Protein AF-A0AAE1EC92-F1 (afdb_monomer_lite)

Structure (mmCIF, N/CA/C/O backbone):
data_AF-A0AAE1EC92-F1
#
_entry.id   AF-A0AAE1EC92-F1
#
loop_
_atom_site.group_PDB
_atom_site.id
_atom_site.type_symbol
_atom_site.label_atom_id
_atom_site.label_alt_id
_atom_site.label_comp_id
_atom_site.label_asym_id
_atom_site.label_entity_id
_atom_site.label_seq_id
_atom_site.pdbx_PDB_ins_code
_atom_site.Cartn_x
_atom_site.Cartn_y
_atom_site.Cartn_z
_atom_site.occupancy
_atom_site.B_iso_or_equiv
_atom_site.auth_seq_id
_atom_site.auth_comp_id
_atom_site.auth_asym_id
_atom_site.auth_atom_id
_atom_site.pdbx_PDB_model_num
ATOM 1 N N . MET A 1 1 ? 8.505 -1.979 -20.156 1.00 47.47 1 MET A N 1
ATOM 2 C CA . MET A 1 1 ? 7.136 -1.854 -19.613 1.00 47.47 1 MET A CA 1
ATOM 3 C C . MET A 1 1 ? 6.858 -3.134 -18.846 1.00 47.47 1 MET A C 1
ATOM 5 O O . MET A 1 1 ? 6.879 -4.192 -19.460 1.00 47.47 1 MET A O 1
ATOM 9 N N . CYS A 1 2 ? 6.742 -3.072 -17.521 1.00 61.78 2 CYS A N 1
ATOM 10 C CA . CYS A 1 2 ? 6.445 -4.257 -16.715 1.00 61.78 2 CYS A CA 1
ATOM 11 C C . CYS A 1 2 ? 4.941 -4.523 -16.779 1.00 61.78 2 CYS A C 1
ATOM 13 O O . CYS A 1 2 ? 4.1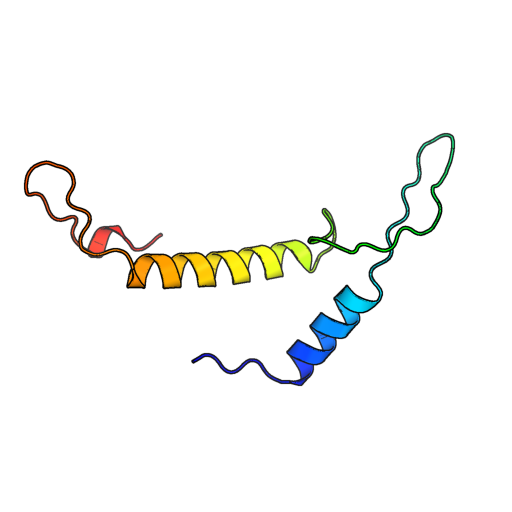52 -3.629 -16.484 1.00 61.78 2 CYS A O 1
ATOM 15 N N . HIS A 1 3 ? 4.557 -5.724 -17.196 1.00 80.62 3 HIS A N 1
ATOM 16 C CA . HIS A 1 3 ? 3.162 -6.140 -17.233 1.00 80.62 3 HIS A CA 1
ATOM 17 C C . HIS A 1 3 ? 2.787 -6.734 -15.871 1.00 80.62 3 HIS A C 1
ATOM 19 O O . HIS A 1 3 ? 3.338 -7.762 -15.479 1.00 80.62 3 HIS A O 1
ATOM 25 N N . VAL A 1 4 ? 1.877 -6.080 -15.148 1.00 82.69 4 VAL A N 1
ATOM 26 C CA . VAL A 1 4 ? 1.313 -6.608 -13.897 1.00 82.69 4 VAL A CA 1
ATOM 27 C C . VAL A 1 4 ? 0.103 -7.477 -14.255 1.00 82.69 4 VAL A C 1
ATOM 29 O O . VAL A 1 4 ? -0.778 -6.987 -14.962 1.00 82.69 4 VAL A O 1
ATOM 32 N N . PRO A 1 5 ? 0.033 -8.744 -13.810 1.00 92.12 5 PRO A N 1
ATOM 33 C CA . PRO A 1 5 ? -1.124 -9.602 -14.061 1.00 92.12 5 PRO A CA 1
ATOM 34 C C . PRO A 1 5 ? -2.432 -8.953 -13.599 1.00 92.12 5 PRO A C 1
ATOM 36 O O . PRO A 1 5 ? -2.467 -8.305 -12.553 1.00 92.12 5 PRO A O 1
ATOM 39 N N . GLU A 1 6 ? -3.501 -9.141 -14.369 1.00 92.00 6 GLU A N 1
ATOM 40 C CA . GLU A 1 6 ? -4.812 -8.540 -14.097 1.00 92.00 6 GLU A CA 1
ATOM 41 C C . GLU A 1 6 ? -5.371 -8.983 -12.737 1.00 92.00 6 GLU A C 1
ATOM 43 O O . GLU A 1 6 ? -5.857 -8.150 -11.980 1.00 92.00 6 GLU A O 1
ATOM 48 N N . ASP A 1 7 ? -5.165 -10.246 -12.352 1.00 92.12 7 ASP A N 1
ATOM 49 C CA . ASP A 1 7 ? -5.575 -10.778 -11.045 1.00 92.12 7 ASP A CA 1
ATOM 50 C C . ASP A 1 7 ? -4.997 -9.980 -9.866 1.00 92.12 7 ASP A C 1
ATOM 52 O O . ASP A 1 7 ? -5.672 -9.738 -8.868 1.00 92.12 7 ASP A O 1
ATOM 56 N N . ILE A 1 8 ? -3.741 -9.534 -9.985 1.00 86.94 8 ILE A N 1
ATOM 57 C CA . ILE A 1 8 ? -3.072 -8.741 -8.946 1.00 86.94 8 ILE A CA 1
ATOM 58 C C . ILE A 1 8 ? -3.639 -7.324 -8.907 1.00 86.94 8 ILE A C 1
ATOM 60 O O . ILE A 1 8 ? -3.793 -6.760 -7.827 1.00 86.94 8 ILE A O 1
ATOM 64 N N . GLN A 1 9 ? -3.968 -6.754 -10.068 1.00 87.00 9 GLN A N 1
ATOM 65 C CA . GLN A 1 9 ? -4.589 -5.432 -10.144 1.00 87.00 9 GLN A CA 1
ATOM 66 C C . GLN A 1 9 ? -5.978 -5.451 -9.500 1.00 87.00 9 GLN A C 1
ATOM 68 O O . GLN A 1 9 ? -6.265 -4.597 -8.667 1.00 87.00 9 GLN A O 1
ATOM 73 N N . VAL A 1 10 ? -6.788 -6.467 -9.810 1.00 91.12 10 VAL A N 1
ATOM 74 C CA . VAL A 1 10 ? -8.121 -6.665 -9.221 1.00 91.12 10 VAL A CA 1
ATOM 75 C C . VAL A 1 10 ? -8.028 -6.896 -7.714 1.00 91.12 10 VAL A C 1
ATOM 77 O O . VAL A 1 10 ? -8.769 -6.282 -6.957 1.00 91.12 10 VAL A O 1
ATOM 80 N N . MET A 1 11 ? -7.090 -7.730 -7.257 1.00 88.56 11 MET A N 1
ATOM 81 C CA . MET A 1 11 ? -6.883 -7.976 -5.827 1.00 88.56 11 MET A CA 1
ATOM 82 C C . MET A 1 11 ? -6.482 -6.699 -5.070 1.00 88.56 11 MET A C 1
ATOM 84 O O . MET A 1 11 ? -6.937 -6.480 -3.949 1.00 88.56 11 MET A O 1
ATOM 88 N N . LEU A 1 12 ? -5.622 -5.860 -5.656 1.00 84.12 12 LEU A N 1
ATOM 89 C CA . LEU A 1 12 ? -5.224 -4.588 -5.049 1.00 84.12 12 LEU A CA 1
ATOM 90 C C . LEU A 1 12 ? -6.378 -3.580 -5.032 1.00 84.12 12 LEU A C 1
ATOM 92 O O . LEU A 1 12 ? -6.568 -2.910 -4.018 1.00 84.12 12 LEU A O 1
ATOM 96 N N . ASP A 1 13 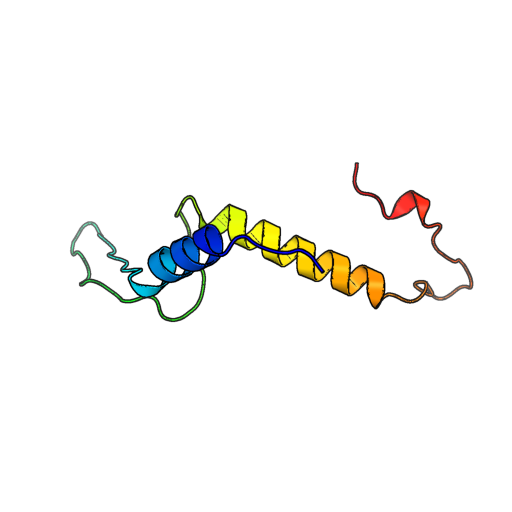? -7.148 -3.487 -6.116 1.00 85.50 13 ASP A N 1
ATOM 97 C CA . ASP A 1 13 ? -8.333 -2.629 -6.189 1.00 85.50 13 ASP A CA 1
ATOM 98 C C . ASP A 1 13 ? -9.370 -3.029 -5.128 1.00 85.50 13 ASP A C 1
ATOM 100 O O . ASP A 1 13 ? -9.799 -2.193 -4.334 1.00 85.50 13 ASP A O 1
ATOM 104 N N . ASP A 1 14 ? -9.667 -4.326 -5.006 1.00 85.12 14 ASP A N 1
ATOM 105 C CA . ASP A 1 14 ? -10.576 -4.854 -3.984 1.00 85.12 14 ASP A CA 1
ATOM 106 C C . ASP A 1 14 ? -10.068 -4.559 -2.561 1.00 85.12 14 ASP A C 1
ATOM 108 O O . ASP A 1 14 ? -10.811 -4.052 -1.716 1.00 85.12 14 ASP A O 1
ATOM 112 N N . TYR A 1 15 ? -8.767 -4.757 -2.315 1.00 81.69 15 TYR A N 1
ATOM 113 C CA . TYR A 1 15 ? -8.150 -4.490 -1.014 1.00 81.69 15 TYR A CA 1
ATOM 114 C C . TYR A 1 15 ? -8.283 -3.024 -0.566 1.00 81.69 15 TYR A C 1
ATOM 116 O O . TYR A 1 15 ? -8.514 -2.758 0.617 1.00 81.69 15 TYR A O 1
ATOM 124 N N . PHE A 1 16 ? -8.150 -2.063 -1.486 1.00 77.31 16 PHE A N 1
ATOM 125 C CA . PHE A 1 16 ? -8.248 -0.634 -1.163 1.00 77.31 16 PHE A CA 1
ATOM 126 C C . PHE A 1 16 ? -9.662 -0.059 -1.291 1.00 77.31 16 PHE A C 1
ATOM 128 O O . PHE A 1 16 ? -9.968 0.926 -0.618 1.00 77.31 16 PHE A O 1
ATOM 135 N N . SER A 1 17 ? -10.548 -0.664 -2.085 1.00 79.31 17 SER A N 1
ATOM 136 C CA . SER A 1 17 ? -11.900 -0.143 -2.334 1.00 79.31 17 SER A CA 1
ATOM 137 C C . SER A 1 17 ? -12.794 -0.160 -1.083 1.00 79.31 17 SER A C 1
ATOM 139 O O . SER A 1 17 ? -13.598 0.758 -0.868 1.00 79.31 17 SER A O 1
ATOM 141 N N . CYS A 1 18 ? -12.611 -1.158 -0.212 1.00 72.00 18 CYS A N 1
ATOM 142 C CA . CYS A 1 18 ? -13.389 -1.357 1.012 1.00 72.00 18 CYS A CA 1
ATOM 143 C C . CYS A 1 18 ? -12.580 -1.184 2.304 1.00 72.00 18 CYS A C 1
ATOM 145 O O . CYS A 1 18 ? -13.022 -1.633 3.367 1.00 72.00 18 CYS A O 1
ATOM 147 N N . PHE A 1 19 ? -11.426 -0.511 2.252 1.00 75.94 19 PHE A N 1
ATOM 148 C CA . PHE A 1 19 ? -10.592 -0.337 3.437 1.00 75.94 19 PHE A CA 1
ATOM 149 C C . PHE A 1 19 ? -11.290 0.541 4.493 1.00 75.94 19 PHE A C 1
ATOM 151 O O . PHE A 1 19 ? -11.476 1.751 4.324 1.00 75.94 19 PHE A O 1
ATOM 158 N N . GLN A 1 20 ? -11.685 -0.089 5.600 1.00 78.75 20 GLN A N 1
ATOM 159 C CA . GLN A 1 20 ? -12.335 0.558 6.737 1.00 78.75 20 GLN A CA 1
ATOM 160 C C . GLN A 1 20 ? -11.463 0.418 7.979 1.00 78.75 20 GLN A C 1
ATOM 162 O O . GLN A 1 20 ? -11.012 -0.674 8.324 1.00 78.75 20 GLN A O 1
ATOM 167 N N . MET A 1 21 ? -11.256 1.530 8.676 1.00 78.06 21 MET A N 1
ATOM 168 C CA . MET A 1 21 ? -10.445 1.586 9.883 1.00 78.06 21 MET A CA 1
ATOM 169 C C . MET A 1 21 ? -11.315 1.929 11.089 1.00 78.06 21 MET A C 1
ATOM 171 O O . MET A 1 21 ? -12.230 2.747 11.006 1.00 78.06 21 MET A O 1
ATOM 175 N N . ARG A 1 22 ? -11.030 1.294 12.223 1.00 84.50 22 ARG A N 1
ATOM 176 C CA . ARG A 1 22 ? -11.717 1.530 13.492 1.00 84.50 22 ARG A CA 1
ATOM 177 C C . ARG A 1 22 ? -10.674 1.620 14.592 1.00 84.50 22 ARG A C 1
ATOM 179 O O . ARG A 1 22 ? -9.826 0.739 14.711 1.00 84.50 22 ARG A O 1
ATOM 186 N N . PHE A 1 23 ? -10.737 2.677 15.389 1.00 83.44 23 PHE A N 1
ATOM 187 C CA . PHE A 1 23 ? -9.793 2.912 16.472 1.00 83.44 23 PHE A CA 1
ATOM 188 C C . PHE A 1 23 ? -10.481 2.666 17.806 1.00 83.44 23 PHE A C 1
ATOM 190 O O . PHE A 1 23 ? -11.490 3.296 18.121 1.00 83.44 23 PHE A O 1
ATOM 197 N N . SER A 1 24 ? -9.926 1.753 18.598 1.00 88.00 24 SER A N 1
ATOM 198 C CA . SER A 1 24 ? -10.353 1.529 19.978 1.00 88.00 24 SER A CA 1
ATOM 199 C C . SER A 1 24 ? -9.392 2.230 20.924 1.00 88.00 24 SER A C 1
ATOM 201 O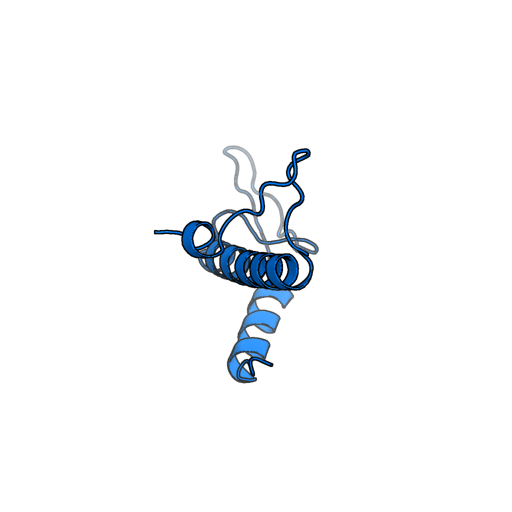 O . SER A 1 24 ? -8.193 1.960 20.918 1.00 88.00 24 SER A O 1
ATOM 203 N N . THR A 1 25 ? -9.930 3.114 21.753 1.00 86.94 25 THR A N 1
ATOM 204 C CA . THR A 1 25 ? -9.246 3.674 22.919 1.00 86.94 25 THR A CA 1
ATOM 205 C C . THR A 1 25 ? -9.804 3.026 24.186 1.00 86.94 25 THR A C 1
ATOM 207 O O . THR A 1 25 ? -10.776 2.275 24.130 1.00 86.94 25 THR A O 1
ATOM 210 N N . ASN A 1 26 ? -9.210 3.314 25.345 1.00 87.00 26 ASN A N 1
ATOM 211 C CA . ASN A 1 26 ? -9.646 2.719 26.613 1.00 87.00 26 ASN A CA 1
ATOM 212 C C . ASN A 1 26 ? -11.085 3.121 27.014 1.00 87.00 26 ASN A C 1
ATOM 214 O O . ASN A 1 26 ? -11.718 2.442 27.813 1.00 87.00 26 ASN A O 1
ATOM 218 N N . SER A 1 27 ? -11.597 4.234 26.479 1.00 88.56 27 SER A N 1
ATOM 219 C CA . SER A 1 27 ? -12.894 4.812 26.853 1.00 88.56 27 SER A CA 1
ATOM 220 C C . SER A 1 27 ? -13.942 4.764 25.745 1.00 88.56 27 SER A C 1
ATOM 222 O O . SER A 1 27 ? -15.133 4.817 26.044 1.00 88.56 27 SER A O 1
ATOM 224 N N . TYR A 1 28 ? -13.536 4.669 24.480 1.00 83.38 28 TYR A N 1
ATOM 225 C CA . TYR A 1 28 ? -14.469 4.576 23.363 1.00 83.38 28 TYR A CA 1
ATOM 226 C C . TYR A 1 28 ? -13.818 3.971 22.127 1.00 83.38 28 TYR A C 1
ATOM 228 O O . TYR A 1 28 ? -12.605 4.060 21.911 1.00 83.38 28 TYR A O 1
ATOM 236 N N . THR A 1 29 ? -14.662 3.401 21.280 1.00 89.12 29 THR A N 1
ATOM 237 C CA . THR A 1 29 ? -14.279 2.957 19.949 1.00 89.12 29 THR A CA 1
ATOM 238 C C . THR A 1 29 ? -14.943 3.854 18.918 1.00 89.12 29 THR A C 1
ATOM 240 O O . THR A 1 29 ? -16.132 4.141 19.038 1.00 89.12 29 THR A O 1
ATOM 243 N N . THR A 1 30 ? -14.187 4.298 17.918 1.00 85.62 30 THR A N 1
ATOM 244 C CA . THR A 1 30 ? -14.731 5.087 16.809 1.00 85.62 30 THR A CA 1
ATOM 245 C C . THR A 1 30 ? -15.689 4.252 15.962 1.00 85.62 30 THR A C 1
ATOM 247 O O . THR A 1 30 ? -15.646 3.018 15.976 1.00 85.62 30 THR A O 1
ATOM 250 N N . ASP A 1 31 ? -16.525 4.915 15.172 1.00 85.50 31 ASP A N 1
ATOM 251 C CA . ASP A 1 31 ? -17.210 4.253 14.066 1.00 85.50 31 ASP A CA 1
ATOM 252 C C . ASP A 1 31 ? -16.218 3.816 12.980 1.00 85.50 31 ASP A C 1
ATOM 254 O O . ASP A 1 31 ? -15.019 4.117 13.039 1.00 85.50 31 ASP A O 1
ATOM 258 N N . TRP A 1 32 ? -16.716 3.045 12.016 1.00 84.12 32 TRP A N 1
ATOM 259 C CA . TRP A 1 32 ? -15.943 2.646 10.848 1.00 84.12 32 TRP A CA 1
ATOM 260 C C . TRP A 1 32 ? -15.657 3.869 9.980 1.00 84.12 32 TRP A C 1
ATOM 262 O O . TRP A 1 32 ? -16.572 4.522 9.482 1.00 84.12 32 TRP A O 1
ATOM 272 N N . ILE A 1 33 ? -14.377 4.180 9.808 1.00 80.06 33 ILE A N 1
ATOM 273 C CA . ILE A 1 33 ? -13.908 5.301 9.001 1.00 80.06 33 ILE A CA 1
ATOM 274 C C . ILE A 1 33 ? -13.426 4.731 7.671 1.00 80.06 33 ILE A C 1
ATOM 276 O O . ILE A 1 33 ? -12.517 3.897 7.644 1.00 80.06 33 ILE A O 1
ATOM 280 N N . LYS A 1 34 ? -14.030 5.174 6.564 1.00 77.38 34 LYS A N 1
ATOM 281 C CA . LYS A 1 34 ? -13.539 4.847 5.223 1.00 77.38 34 LYS A CA 1
ATOM 282 C C . LYS A 1 34 ? -12.264 5.640 4.956 1.00 77.38 34 LYS A C 1
ATOM 284 O O . LYS A 1 34 ? -12.234 6.854 5.143 1.00 77.38 34 LYS A O 1
ATOM 289 N N . MET A 1 35 ? -11.216 4.955 4.525 1.00 71.44 35 MET A N 1
ATOM 290 C CA . MET A 1 35 ? -9.941 5.587 4.215 1.00 71.44 35 MET A CA 1
ATOM 291 C C . MET A 1 35 ? -9.916 6.010 2.742 1.00 71.44 35 MET A C 1
ATOM 293 O O . MET A 1 35 ? -9.887 5.160 1.862 1.00 71.44 35 MET A O 1
ATOM 297 N N . GLU A 1 36 ? -9.965 7.318 2.468 1.00 63.66 36 GLU A N 1
ATOM 298 C CA . GLU A 1 36 ? -9.974 7.849 1.090 1.00 63.66 36 GLU A CA 1
ATOM 299 C C . GLU A 1 36 ? -8.573 8.104 0.513 1.00 63.66 36 GLU A C 1
ATOM 301 O O . GLU A 1 36 ? -8.398 8.055 -0.702 1.00 63.66 36 GLU A O 1
ATOM 306 N N . ILE A 1 37 ? -7.569 8.388 1.352 1.00 67.19 37 ILE A N 1
ATOM 307 C CA . ILE A 1 37 ? -6.218 8.774 0.911 1.00 67.19 37 ILE A CA 1
ATOM 308 C C . ILE A 1 37 ? -5.156 8.036 1.734 1.00 67.19 37 ILE A C 1
ATOM 310 O O . ILE A 1 37 ? -5.164 8.083 2.964 1.00 67.19 37 ILE A O 1
ATOM 314 N N . GLY A 1 38 ? -4.192 7.426 1.039 1.00 65.19 38 GLY A N 1
ATOM 315 C CA . GLY A 1 38 ? -2.983 6.837 1.621 1.00 65.19 38 GLY A CA 1
ATOM 316 C C . GLY A 1 38 ? -3.055 5.328 1.875 1.00 65.19 38 GLY A C 1
ATOM 317 O O . GLY A 1 38 ? -3.990 4.649 1.466 1.00 65.19 38 GLY A O 1
ATOM 318 N N . ILE A 1 39 ? -2.032 4.808 2.559 1.00 71.19 39 ILE A N 1
ATOM 319 C CA . ILE A 1 39 ? -1.901 3.401 2.969 1.00 71.19 39 ILE A CA 1
ATOM 320 C C . ILE A 1 39 ? -1.959 3.298 4.496 1.00 71.19 39 ILE A C 1
ATOM 322 O O . ILE A 1 39 ? -1.363 4.112 5.204 1.00 71.19 39 ILE A O 1
ATOM 326 N N . ALA A 1 40 ? -2.702 2.330 5.031 1.00 72.88 40 ALA A N 1
ATOM 327 C CA . ALA A 1 40 ? -2.905 2.239 6.473 1.00 72.88 40 ALA A CA 1
ATOM 328 C C . ALA A 1 40 ? -1.627 1.790 7.187 1.00 72.88 40 ALA A C 1
ATOM 330 O O . ALA A 1 40 ? -1.045 0.749 6.858 1.00 72.88 40 ALA A O 1
ATOM 331 N N . MET A 1 41 ? -1.185 2.559 8.180 1.00 68.38 41 MET A N 1
ATOM 332 C CA . MET A 1 41 ? -0.029 2.194 8.995 1.00 68.38 41 MET A CA 1
ATOM 333 C C . MET A 1 41 ? -0.372 0.954 9.835 1.00 68.38 41 MET A C 1
ATOM 335 O O . MET A 1 41 ? -1.346 0.960 10.582 1.00 68.38 41 MET A O 1
ATOM 339 N N . GLY A 1 42 ? 0.419 -0.113 9.696 1.00 70.69 42 GLY A N 1
ATOM 340 C CA . GLY A 1 42 ? 0.225 -1.370 10.430 1.00 70.69 42 GLY A CA 1
ATOM 341 C C . GLY A 1 42 ? -0.508 -2.482 9.670 1.00 70.69 42 GLY A C 1
ATOM 342 O O . GLY A 1 42 ? -0.658 -3.566 10.226 1.00 70.69 42 GLY A O 1
ATOM 343 N N . CYS A 1 43 ? -0.921 -2.274 8.412 1.00 72.81 43 CYS A N 1
ATOM 344 C CA . CYS A 1 43 ? -1.400 -3.378 7.572 1.00 72.81 43 CYS A CA 1
ATOM 345 C C . CYS A 1 43 ? -0.240 -4.053 6.816 1.00 72.81 43 CYS A C 1
ATOM 347 O O . CYS A 1 43 ? 0.711 -3.390 6.405 1.00 72.81 43 CYS A O 1
ATOM 349 N N . THR A 1 44 ? -0.304 -5.373 6.623 1.00 78.94 44 THR A N 1
ATOM 350 C CA . THR A 1 44 ? 0.790 -6.175 6.035 1.00 78.94 44 THR A CA 1
ATOM 351 C C . THR A 1 44 ? 1.104 -5.805 4.583 1.00 78.94 44 THR A C 1
ATOM 353 O O . THR A 1 44 ? 2.232 -5.973 4.131 1.00 78.94 44 THR A O 1
ATOM 356 N N . ILE A 1 45 ? 0.122 -5.273 3.854 1.00 81.06 45 ILE A N 1
ATOM 357 C CA . ILE A 1 45 ? 0.247 -4.925 2.433 1.00 81.06 45 ILE A CA 1
ATOM 358 C C . ILE A 1 45 ? 0.859 -3.520 2.235 1.00 81.06 45 ILE A C 1
ATOM 360 O O . ILE A 1 45 ? 1.520 -3.273 1.225 1.00 81.06 45 ILE A O 1
ATOM 364 N N . SER A 1 46 ? 0.749 -2.627 3.228 1.00 81.00 46 SER A N 1
ATOM 365 C CA . SER A 1 46 ? 1.290 -1.257 3.174 1.00 81.00 46 SER A CA 1
ATOM 366 C C . SER A 1 46 ? 2.802 -1.181 2.904 1.00 81.00 46 SER A C 1
ATOM 368 O O . SER A 1 46 ? 3.190 -0.439 2.001 1.00 81.00 46 SER A O 1
ATOM 370 N N . PRO A 1 47 ? 3.682 -1.918 3.619 1.00 85.31 47 PRO A N 1
ATOM 371 C CA . PRO A 1 47 ? 5.124 -1.847 3.381 1.00 85.31 47 PRO A CA 1
ATOM 372 C C . PRO A 1 47 ? 5.517 -2.301 1.974 1.00 85.31 47 PRO A C 1
ATOM 374 O O . PRO A 1 47 ? 6.413 -1.720 1.371 1.00 85.31 47 PRO A O 1
ATOM 377 N N . ILE A 1 48 ? 4.830 -3.313 1.437 1.00 86.69 48 ILE A N 1
ATOM 378 C CA . ILE A 1 48 ? 5.129 -3.881 0.117 1.00 86.69 48 ILE A CA 1
ATOM 379 C C . ILE A 1 48 ? 4.827 -2.848 -0.971 1.00 86.69 48 ILE A C 1
ATOM 381 O O . ILE A 1 48 ? 5.676 -2.568 -1.813 1.00 86.69 48 ILE A O 1
ATOM 385 N N . LEU A 1 49 ? 3.649 -2.221 -0.920 1.00 83.25 49 LEU A N 1
ATOM 386 C CA . LEU A 1 49 ? 3.279 -1.160 -1.862 1.00 83.25 49 LEU A CA 1
ATOM 387 C C . LEU A 1 49 ? 4.182 0.060 -1.749 1.00 83.25 49 LEU A C 1
ATOM 389 O O . LEU A 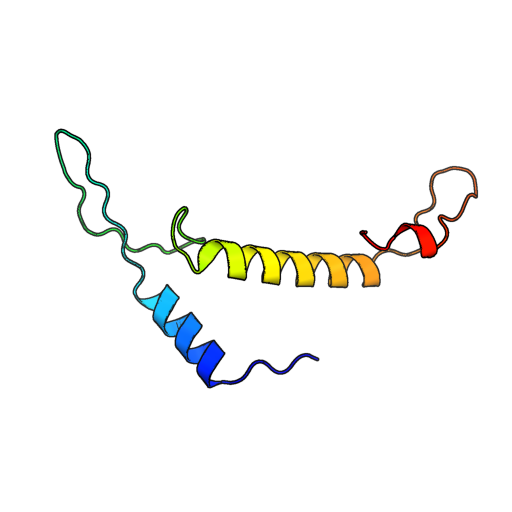1 49 ? 4.563 0.625 -2.770 1.00 83.25 49 LEU A O 1
ATOM 393 N N . PHE A 1 50 ? 4.558 0.440 -0.528 1.00 86.00 50 PHE A N 1
ATOM 394 C CA . PHE A 1 50 ? 5.494 1.535 -0.318 1.00 86.00 50 PHE A CA 1
ATOM 395 C C . PHE A 1 50 ? 6.835 1.268 -1.014 1.00 86.00 50 PHE A C 1
ATOM 397 O O . PHE A 1 50 ? 7.302 2.113 -1.775 1.00 86.00 50 PHE A O 1
ATOM 404 N N . VAL A 1 51 ? 7.421 0.082 -0.819 1.00 89.25 51 VAL A N 1
ATOM 405 C CA . VAL A 1 51 ? 8.684 -0.300 -1.469 1.00 89.25 51 VAL A CA 1
ATOM 406 C C . VAL A 1 51 ? 8.534 -0.328 -2.991 1.00 89.25 51 VAL A C 1
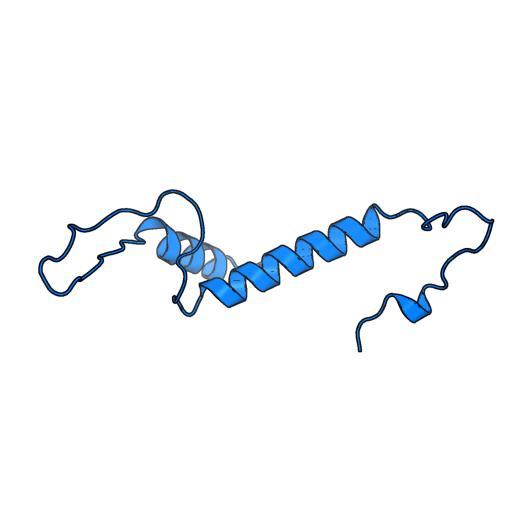ATOM 408 O O . VAL A 1 51 ? 9.364 0.259 -3.678 1.00 89.25 51 VAL A O 1
ATOM 411 N N . MET A 1 52 ? 7.457 -0.915 -3.526 1.00 86.38 52 MET A N 1
ATOM 412 C CA . MET A 1 52 ? 7.217 -0.950 -4.977 1.00 86.38 52 MET A CA 1
ATOM 413 C C . MET A 1 52 ? 7.142 0.455 -5.589 1.00 86.38 52 MET A C 1
ATOM 415 O O . MET A 1 52 ? 7.749 0.713 -6.627 1.00 86.38 52 MET A O 1
ATOM 419 N N . VAL A 1 53 ? 6.428 1.384 -4.946 1.00 86.75 53 VAL A N 1
ATOM 420 C CA . VAL A 1 53 ? 6.337 2.774 -5.418 1.00 86.75 53 VAL A CA 1
ATOM 421 C C . VAL A 1 53 ? 7.699 3.461 -5.341 1.00 86.75 53 VAL A C 1
ATOM 423 O O . VAL A 1 53 ? 8.094 4.132 -6.294 1.00 86.75 53 VAL A O 1
ATOM 426 N N . MET A 1 54 ? 8.441 3.272 -4.247 1.00 87.81 54 MET A N 1
ATOM 427 C CA . MET A 1 54 ? 9.783 3.842 -4.111 1.00 87.81 54 MET A CA 1
ATOM 428 C C . MET A 1 54 ? 10.745 3.307 -5.177 1.00 87.81 54 MET A C 1
ATOM 430 O O . MET A 1 54 ? 11.504 4.089 -5.738 1.00 87.81 54 MET A O 1
ATOM 434 N N . GLU A 1 55 ? 10.686 2.022 -5.530 1.00 87.94 55 GLU A N 1
ATOM 435 C CA . GLU A 1 55 ? 11.505 1.469 -6.616 1.00 87.94 55 GLU A CA 1
ATOM 436 C C . GLU A 1 55 ? 11.179 2.093 -7.977 1.00 87.94 55 GLU A C 1
ATOM 438 O O . GLU A 1 55 ? 12.087 2.380 -8.761 1.00 87.94 55 GLU A O 1
ATOM 443 N N . VAL A 1 56 ? 9.895 2.321 -8.270 1.00 86.06 56 VAL A N 1
ATOM 444 C CA . VAL A 1 56 ? 9.471 2.995 -9.506 1.00 86.06 56 VAL A CA 1
ATOM 445 C C . VAL A 1 56 ? 9.984 4.433 -9.538 1.00 86.06 56 VAL A C 1
ATOM 447 O O . VAL A 1 56 ? 10.502 4.869 -10.566 1.00 86.06 56 VAL A O 1
ATOM 450 N N . ILE A 1 57 ? 9.887 5.155 -8.418 1.00 86.94 57 ILE A N 1
ATOM 451 C CA . ILE A 1 57 ? 10.396 6.526 -8.298 1.00 86.94 57 ILE A CA 1
ATOM 452 C C . ILE A 1 57 ? 11.917 6.555 -8.468 1.00 86.94 57 ILE A C 1
ATOM 454 O O . ILE A 1 57 ? 12.412 7.379 -9.232 1.00 86.94 57 ILE A O 1
ATOM 458 N N . SER A 1 58 ? 12.657 5.645 -7.830 1.00 84.56 58 SER A N 1
ATOM 459 C CA . SER A 1 58 ? 14.116 5.552 -7.962 1.00 84.56 58 SER A CA 1
ATOM 460 C C . SER A 1 58 ? 14.541 5.273 -9.404 1.00 84.56 58 SER A C 1
ATOM 462 O O . SER A 1 58 ? 15.371 5.997 -9.946 1.00 84.56 58 SER A O 1
ATOM 464 N N . LYS A 1 59 ? 13.904 4.309 -10.081 1.00 81.81 59 LYS A N 1
ATOM 465 C CA . LYS A 1 59 ? 14.175 4.012 -11.499 1.00 81.81 59 LYS A CA 1
ATOM 466 C C . LYS A 1 59 ? 13.830 5.178 -12.427 1.00 81.81 59 LYS A C 1
ATOM 468 O O . LYS A 1 59 ? 14.530 5.424 -13.407 1.00 81.81 59 LYS A O 1
ATOM 473 N N . ALA A 1 60 ? 12.756 5.911 -12.138 1.00 79.81 60 ALA A N 1
ATOM 474 C CA . ALA A 1 60 ? 12.414 7.118 -12.885 1.00 79.81 60 ALA A CA 1
ATOM 475 C C . ALA A 1 60 ? 13.438 8.241 -12.642 1.00 79.81 60 ALA A C 1
ATOM 477 O O . ALA A 1 60 ? 13.829 8.935 -13.582 1.00 79.81 60 ALA A O 1
ATOM 478 N N . ALA A 1 61 ? 13.916 8.383 -11.403 1.00 81.38 61 ALA A N 1
ATOM 479 C CA . ALA A 1 61 ? 14.946 9.344 -11.038 1.00 81.38 61 ALA A CA 1
ATOM 480 C C . ALA A 1 61 ? 16.269 9.040 -11.757 1.00 81.38 61 ALA A C 1
ATOM 482 O O . ALA A 1 61 ? 16.835 9.949 -12.354 1.00 81.38 61 ALA A O 1
ATOM 483 N N . GLU A 1 62 ? 16.699 7.776 -11.807 1.00 74.38 62 GLU A N 1
ATOM 484 C CA . GLU A 1 62 ? 17.880 7.323 -12.561 1.00 74.38 62 GLU A CA 1
ATOM 485 C C . GLU A 1 62 ? 17.808 7.690 -14.050 1.00 74.38 62 GLU A C 1
ATOM 487 O O . GLU A 1 62 ? 18.794 8.147 -14.622 1.00 74.38 62 GLU A O 1
ATOM 492 N N . GLY A 1 63 ? 16.636 7.553 -14.680 1.00 64.31 63 GLY A N 1
ATOM 493 C CA . GLY A 1 63 ? 16.437 7.930 -16.085 1.00 64.31 63 GLY A CA 1
ATOM 494 C C . GLY A 1 63 ? 16.422 9.444 -16.344 1.00 64.31 63 GLY A C 1
ATOM 495 O O . GLY A 1 63 ? 16.649 9.874 -17.473 1.00 64.31 63 GLY A O 1
ATOM 496 N N . SER A 1 64 ? 16.155 10.253 -15.315 1.00 58.38 64 SER A N 1
ATOM 497 C CA . SER A 1 64 ? 16.094 11.725 -15.387 1.00 58.38 64 SER A CA 1
ATOM 498 C C . SER A 1 64 ? 17.349 12.423 -14.849 1.00 58.38 64 SER A C 1
ATOM 500 O O . SER A 1 64 ? 17.580 13.603 -15.126 1.00 58.38 64 SER A O 1
ATOM 502 N N . ALA A 1 65 ? 18.186 11.693 -14.113 1.00 57.66 65 ALA A N 1
ATOM 503 C CA . ALA A 1 65 ? 19.476 12.149 -13.642 1.00 57.66 65 ALA A CA 1
ATOM 504 C C . ALA A 1 65 ? 20.485 12.065 -14.794 1.00 57.66 65 ALA A C 1
ATOM 506 O O . ALA A 1 65 ? 21.172 11.065 -14.991 1.00 57.66 65 ALA A O 1
ATOM 507 N N . GLY A 1 66 ? 20.615 13.157 -15.552 1.00 60.56 66 GLY A N 1
ATOM 508 C CA . GLY A 1 66 ? 21.864 13.409 -16.272 1.00 60.56 66 GLY A CA 1
ATOM 509 C C . GLY A 1 66 ? 23.053 13.346 -15.296 1.00 60.56 66 GLY A C 1
ATOM 510 O O . GLY A 1 66 ? 22.846 13.477 -14.086 1.00 60.56 66 GLY A O 1
ATOM 511 N N . PRO A 1 67 ? 24.295 13.144 -15.776 1.00 54.81 67 PRO A N 1
ATOM 512 C CA . PRO A 1 67 ? 25.458 13.027 -14.903 1.00 54.81 67 PRO A CA 1
ATOM 513 C C . PRO A 1 67 ? 25.465 14.167 -13.885 1.00 54.81 67 PRO A C 1
ATOM 515 O O . PRO A 1 67 ? 25.487 15.342 -14.266 1.00 54.81 67 PRO A O 1
ATOM 518 N N . ALA A 1 68 ? 25.399 13.816 -12.599 1.00 55.91 68 ALA A N 1
ATOM 519 C CA . ALA A 1 68 ? 25.392 14.791 -11.524 1.00 55.91 68 ALA A CA 1
ATOM 520 C C . ALA A 1 68 ? 26.693 15.601 -11.607 1.00 55.91 68 ALA A C 1
ATOM 522 O O . ALA A 1 68 ? 27.768 15.109 -11.264 1.00 55.91 68 ALA A O 1
ATOM 523 N N . ASN A 1 69 ? 26.604 16.836 -12.108 1.00 55.09 69 ASN A N 1
ATOM 524 C CA . ASN A 1 69 ? 27.702 17.791 -12.057 1.00 55.09 69 ASN A CA 1
ATOM 525 C C . ASN A 1 69 ? 27.811 18.279 -10.613 1.00 55.09 69 ASN A C 1
ATOM 527 O O . ASN A 1 69 ? 27.235 19.295 -10.226 1.00 55.09 69 ASN A O 1
ATOM 531 N N . LEU A 1 70 ? 28.545 17.522 -9.803 1.00 56.16 70 LEU A N 1
ATOM 532 C CA . LEU A 1 70 ? 29.097 18.024 -8.556 1.00 56.16 70 LEU A CA 1
ATOM 533 C C . LEU A 1 70 ? 30.060 19.142 -8.965 1.00 56.16 70 LEU A C 1
ATOM 535 O O . LEU A 1 70 ? 31.057 18.874 -9.635 1.00 56.16 70 LEU A O 1
ATOM 539 N N . ALA A 1 71 ? 29.688 20.394 -8.682 1.00 49.41 71 ALA A N 1
ATOM 540 C CA . ALA A 1 71 ? 30.412 21.595 -9.094 1.00 49.41 71 ALA A CA 1
ATOM 541 C C . ALA A 1 71 ? 31.936 21.398 -8.957 1.00 49.41 71 ALA A C 1
ATOM 543 O O . ALA A 1 71 ? 32.455 21.333 -7.845 1.00 49.41 71 ALA A O 1
ATOM 544 N N . GLY A 1 72 ? 32.634 21.238 -10.090 1.00 53.22 72 GLY A N 1
ATOM 545 C CA . GLY A 1 72 ? 34.064 20.899 -10.102 1.00 53.22 72 GLY A CA 1
ATOM 546 C C . GLY A 1 72 ? 34.555 19.947 -11.201 1.00 53.22 72 GLY A C 1
ATOM 547 O O . GLY A 1 72 ? 35.728 19.594 -11.181 1.00 53.22 72 GLY A O 1
ATOM 548 N N . GLY A 1 73 ? 33.721 19.522 -12.160 1.00 51.94 73 GLY A N 1
ATOM 549 C CA . GLY A 1 73 ? 34.177 18.709 -13.304 1.00 51.94 73 GLY A CA 1
ATOM 550 C C . GLY A 1 73 ? 34.468 17.235 -12.984 1.00 51.94 73 GLY A C 1
ATOM 551 O O . GLY A 1 73 ? 34.987 16.515 -13.835 1.00 51.94 73 GLY A O 1
ATOM 552 N N . CYS A 1 74 ? 34.108 16.771 -11.787 1.00 50.72 74 CYS A N 1
ATOM 553 C CA . CYS A 1 74 ? 34.177 15.363 -11.416 1.00 50.72 74 CYS A CA 1
ATOM 554 C C . CYS A 1 74 ? 32.830 14.691 -11.692 1.00 50.72 74 CYS A C 1
ATOM 556 O O . CYS A 1 74 ? 31.836 14.956 -11.018 1.00 50.72 74 CYS A O 1
ATOM 558 N N . TYR A 1 75 ? 32.814 13.802 -12.682 1.00 52.78 75 TYR A N 1
ATOM 559 C CA . TYR A 1 75 ? 31.693 12.908 -12.948 1.00 52.78 75 TYR A CA 1
ATOM 560 C C . TYR A 1 75 ? 31.742 11.735 -11.968 1.00 52.78 75 TYR A C 1
ATOM 562 O O . TYR A 1 75 ? 32.785 11.096 -11.820 1.00 52.78 75 TYR A O 1
ATOM 570 N N . MET A 1 76 ? 30.628 11.443 -11.296 1.00 50.91 76 MET A N 1
ATOM 571 C CA . MET A 1 76 ? 30.546 10.285 -10.407 1.00 50.91 76 MET A CA 1
ATOM 572 C C . MET A 1 76 ? 30.493 9.001 -11.255 1.00 50.91 76 MET A C 1
ATOM 574 O O . MET A 1 76 ? 29.623 8.894 -12.122 1.00 50.91 76 MET A O 1
ATOM 578 N N . PRO A 1 77 ? 31.413 8.037 -11.069 1.00 53.34 77 PRO A N 1
ATOM 579 C CA . PRO A 1 77 ? 31.400 6.806 -11.843 1.00 53.34 77 PRO A CA 1
ATOM 580 C C . PRO A 1 77 ? 30.201 5.937 -11.452 1.00 53.34 77 PRO A C 1
ATOM 582 O O . PRO A 1 77 ? 29.899 5.740 -10.274 1.00 53.34 77 PRO A O 1
ATOM 585 N N . GLN A 1 78 ? 29.550 5.374 -12.468 1.00 54.00 78 GLN A N 1
ATOM 586 C CA . GLN A 1 78 ? 28.310 4.597 -12.367 1.00 54.00 78 GLN A CA 1
ATOM 587 C C . GLN A 1 78 ? 28.429 3.346 -11.471 1.00 54.00 78 GLN A C 1
ATOM 589 O O . GLN A 1 78 ? 27.424 2.804 -11.024 1.00 54.00 78 GLN A O 1
ATOM 594 N N . SER A 1 79 ? 29.654 2.918 -11.145 1.00 54.19 79 SER A N 1
ATOM 595 C CA . SER A 1 79 ? 29.944 1.817 -10.218 1.00 54.19 79 SER A CA 1
ATOM 596 C C . SER A 1 79 ? 29.577 2.106 -8.759 1.00 54.19 79 SER A C 1
ATOM 598 O O . SER A 1 79 ? 29.491 1.170 -7.974 1.00 54.19 79 SER A O 1
ATOM 600 N N . TRP A 1 80 ? 29.383 3.374 -8.380 1.00 55.94 80 TRP A N 1
ATOM 601 C CA . TRP A 1 80 ? 29.063 3.783 -7.003 1.00 55.94 80 TRP A CA 1
ATOM 602 C C . TRP A 1 80 ? 27.565 4.057 -6.774 1.00 55.94 80 TRP A C 1
ATOM 604 O O . TRP A 1 80 ? 27.169 4.421 -5.671 1.00 55.94 80 TRP A O 1
ATOM 614 N N . MET A 1 81 ? 26.734 3.913 -7.814 1.00 57.25 81 MET A N 1
ATOM 615 C CA . MET A 1 81 ? 25.275 4.103 -7.756 1.00 57.25 81 MET A CA 1
ATOM 616 C C . MET A 1 81 ? 24.493 2.814 -7.463 1.00 57.25 81 MET A C 1
ATOM 618 O O . MET A 1 81 ? 23.280 2.876 -7.291 1.00 57.25 81 MET A O 1
ATOM 622 N N . LEU A 1 82 ? 25.152 1.655 -7.389 1.00 49.47 82 LEU A N 1
ATOM 623 C CA . LEU A 1 82 ? 24.496 0.412 -6.986 1.00 49.47 82 LEU A CA 1
ATOM 624 C C . LEU A 1 82 ? 24.492 0.312 -5.450 1.00 49.47 82 LEU A C 1
ATOM 626 O O . LEU A 1 82 ? 25.561 0.443 -4.847 1.00 49.47 82 LEU A O 1
ATOM 630 N N . PRO A 1 83 ? 23.333 0.097 -4.799 1.00 50.84 83 PRO A N 1
ATOM 631 C CA . PRO A 1 83 ? 23.315 -0.257 -3.384 1.00 50.84 83 PRO A CA 1
ATOM 632 C C . PRO A 1 83 ? 23.958 -1.648 -3.174 1.00 50.84 83 PRO A C 1
ATOM 634 O O . PRO A 1 83 ? 24.034 -2.419 -4.136 1.00 50.84 83 PRO A O 1
ATOM 637 N N . PRO A 1 84 ? 24.463 -1.951 -1.960 1.00 55.16 84 PRO A N 1
ATOM 638 C CA . PRO A 1 84 ? 25.104 -3.231 -1.640 1.00 55.16 84 PRO A CA 1
ATOM 639 C C . PRO A 1 84 ? 24.181 -4.442 -1.820 1.00 55.16 84 PRO A C 1
ATOM 641 O O . PRO A 1 84 ? 22.951 -4.289 -1.633 1.00 55.16 84 PRO A O 1
#

Foldseek 3Di:
DDDDDPVVVVVVCVCLVADWDWDDDPVDIDDTDRDDDDDDPPDPCRVVVVVVVVVVVVVVVVVVDDQPCPPPPDGDDPVVVDDD

Radius of gyration: 20.31 Å; chains: 1; bounding box: 51×32×46 Å

pLDDT: m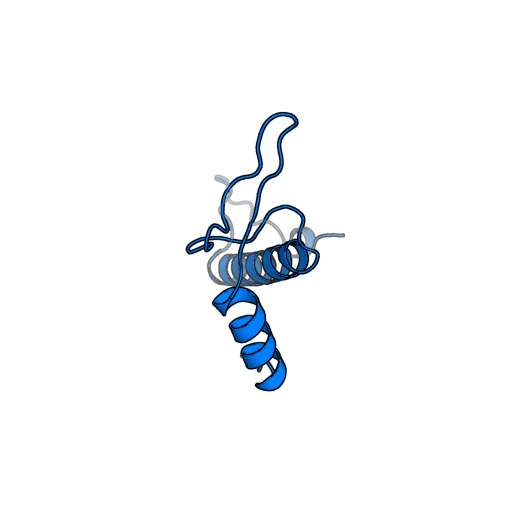ean 74.1, std 13.78, range [47.47, 92.12]

Organism: NCBI:txid231223

Sequence (84 aa):
MCHVPEDIQVMLDDYFSCFQMRFSTNSYTTDWIKMEIGIAMGCTISPILFVMVMEVISKAAEGSAGPANLAGGCYMPQSWMLPP

Secondary structure (DSSP, 8-state):
-----HHHHHHHHHHHHT-EE--B-SS-BPPPEE--SS--TT-TTHHHHHHHHHHHHHHHHHHH-----BTTTBPPPGGGSS--